Protein AF-A0A6A4JG75-F1 (afdb_monomer)

Structure (mmCIF, N/CA/C/O backbone):
data_AF-A0A6A4JG75-F1
#
_entry.id   AF-A0A6A4JG75-F1
#
loop_
_atom_site.group_PDB
_atom_site.id
_atom_site.type_symbol
_atom_site.label_atom_id
_atom_site.label_alt_id
_atom_site.label_comp_id
_atom_site.label_asym_id
_atom_site.label_entity_id
_atom_site.label_seq_id
_atom_site.pdbx_PDB_ins_code
_atom_site.Cartn_x
_atom_site.Cartn_y
_atom_site.Cartn_z
_atom_site.occupancy
_atom_site.B_iso_or_equiv
_atom_site.auth_seq_id
_atom_site.auth_comp_id
_atom_site.auth_asym_id
_atom_site.auth_atom_id
_atom_site.pdbx_PDB_model_num
ATOM 1 N N . MET A 1 1 ? -12.416 -9.727 -0.593 1.00 79.31 1 MET A N 1
ATOM 2 C CA . MET A 1 1 ? -11.141 -10.384 -0.915 1.00 79.31 1 MET A CA 1
ATOM 3 C C . MET A 1 1 ? -10.665 -9.954 -2.294 1.00 79.31 1 MET A C 1
ATOM 5 O O . MET A 1 1 ? -11.468 -9.974 -3.218 1.00 79.31 1 MET A O 1
ATOM 9 N N . LEU A 1 2 ? -9.395 -9.569 -2.437 1.00 82.81 2 LEU A N 1
ATOM 10 C CA . LEU A 1 2 ? -8.737 -9.330 -3.724 1.00 82.81 2 LEU A CA 1
ATOM 11 C C . LEU A 1 2 ? -7.395 -10.064 -3.750 1.00 82.81 2 LEU A C 1
ATOM 13 O O . LEU A 1 2 ? -6.541 -9.848 -2.888 1.00 82.81 2 LEU A O 1
ATOM 17 N N . VAL A 1 3 ? -7.211 -10.941 -4.737 1.00 84.38 3 VAL A N 1
ATOM 18 C CA . VAL A 1 3 ? -6.020 -11.788 -4.863 1.00 84.38 3 VAL A CA 1
ATOM 19 C C . VAL A 1 3 ? -5.336 -11.511 -6.190 1.00 84.38 3 VAL A C 1
ATOM 21 O O . VAL A 1 3 ? -5.889 -11.757 -7.253 1.00 84.38 3 VAL A O 1
ATOM 24 N N . LEU A 1 4 ? -4.113 -11.0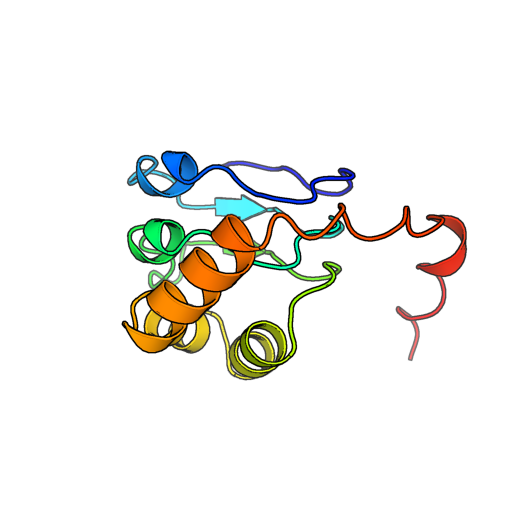06 -6.102 1.00 82.06 4 LEU A N 1
ATOM 25 C CA . LEU A 1 4 ? -3.245 -10.616 -7.208 1.00 82.06 4 LEU A CA 1
ATOM 26 C C . LEU A 1 4 ? -1.852 -11.247 -7.047 1.00 82.06 4 LEU A C 1
ATOM 28 O O . LEU A 1 4 ? -0.847 -10.641 -7.405 1.00 82.06 4 LEU A O 1
ATOM 32 N N . ARG A 1 5 ? -1.757 -12.456 -6.480 1.00 82.38 5 ARG A N 1
ATOM 33 C CA . ARG A 1 5 ? -0.479 -13.164 -6.283 1.00 82.38 5 ARG A CA 1
ATOM 34 C C . ARG A 1 5 ? 0.114 -13.634 -7.620 1.00 82.38 5 ARG A C 1
ATOM 36 O O . ARG A 1 5 ? -0.634 -14.038 -8.499 1.00 82.38 5 ARG A O 1
ATOM 43 N N . ASP A 1 6 ? 1.444 -13.643 -7.711 1.00 82.56 6 ASP A N 1
ATOM 44 C CA . ASP A 1 6 ? 2.222 -14.175 -8.850 1.00 82.56 6 ASP A CA 1
ATOM 45 C C . ASP A 1 6 ? 2.054 -13.409 -10.173 1.00 82.56 6 ASP A C 1
ATOM 47 O O . ASP A 1 6 ? 2.295 -13.941 -11.258 1.00 82.56 6 ASP A O 1
ATOM 51 N N . ASN A 1 7 ? 1.682 -12.131 -10.102 1.00 81.81 7 ASN A N 1
ATOM 52 C CA . ASN A 1 7 ? 1.665 -11.281 -11.284 1.00 81.81 7 ASN A CA 1
ATOM 53 C C . ASN A 1 7 ? 2.996 -10.529 -11.424 1.00 81.81 7 ASN A C 1
ATOM 55 O O . ASN A 1 7 ? 3.818 -10.448 -10.514 1.00 81.81 7 ASN A O 1
ATOM 59 N N . ASP A 1 8 ? 3.237 -9.967 -12.599 1.00 81.62 8 ASP A N 1
ATOM 60 C CA . ASP A 1 8 ? 4.383 -9.097 -12.849 1.00 81.62 8 ASP A CA 1
ATOM 61 C C . ASP A 1 8 ? 4.005 -7.623 -12.584 1.00 81.62 8 ASP A C 1
ATOM 63 O O . ASP A 1 8 ? 4.462 -6.727 -13.292 1.00 81.62 8 ASP A O 1
ATOM 67 N N . LEU A 1 9 ? 3.145 -7.368 -11.580 1.00 81.75 9 LEU A N 1
ATOM 68 C CA . LEU A 1 9 ? 2.680 -6.019 -11.236 1.00 81.75 9 LEU A CA 1
ATOM 69 C C . LEU A 1 9 ? 3.843 -5.182 -1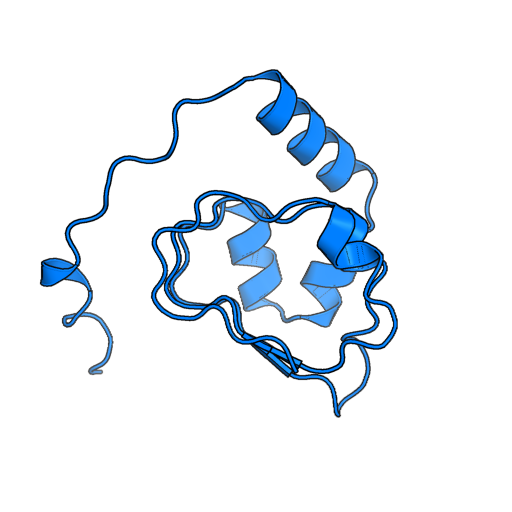0.701 1.00 81.75 9 LEU A C 1
ATOM 71 O O . LEU A 1 9 ? 4.529 -5.591 -9.763 1.00 81.75 9 LEU A O 1
ATOM 75 N N . ILE A 1 10 ? 4.039 -4.012 -11.302 1.00 81.00 10 ILE A N 1
ATOM 76 C CA . ILE A 1 10 ? 5.098 -3.051 -10.960 1.00 81.00 10 ILE A CA 1
ATOM 77 C C . ILE A 1 10 ? 4.574 -1.954 -10.027 1.00 81.00 10 ILE A C 1
ATOM 79 O O . ILE A 1 10 ? 5.282 -1.492 -9.133 1.00 81.00 10 ILE A O 1
ATOM 83 N N . GLU A 1 11 ? 3.309 -1.583 -10.201 1.00 80.12 11 GLU A N 1
ATOM 84 C CA . GLU A 1 11 ? 2.610 -0.577 -9.411 1.00 80.12 11 GLU A CA 1
ATOM 85 C C . GLU A 1 11 ? 1.167 -1.022 -9.144 1.00 80.12 11 GLU A C 1
ATOM 87 O O . GLU A 1 11 ? 0.605 -1.831 -9.887 1.00 80.12 11 GLU A O 1
ATOM 92 N N . ILE A 1 12 ? 0.578 -0.501 -8.066 1.00 83.31 12 ILE A N 1
ATOM 93 C CA . ILE A 1 12 ? -0.854 -0.626 -7.786 1.00 83.31 12 ILE A CA 1
ATOM 94 C C . ILE A 1 12 ? -1.486 0.754 -7.981 1.00 83.31 12 ILE A C 1
ATOM 96 O O . ILE A 1 12 ? -0.962 1.728 -7.433 1.00 83.31 12 ILE A O 1
ATOM 100 N N . PRO A 1 13 ? -2.611 0.858 -8.709 1.00 84.50 13 PRO A N 1
ATOM 101 C CA . PRO A 1 13 ? -3.307 2.125 -8.869 1.00 84.50 13 PRO A CA 1
ATOM 102 C C . PRO A 1 13 ? -3.818 2.651 -7.525 1.00 84.50 13 PRO A C 1
ATOM 104 O O . PRO A 1 13 ? -4.290 1.894 -6.674 1.00 84.50 13 PRO A O 1
ATOM 107 N N . LYS A 1 14 ? -3.795 3.978 -7.368 1.00 84.25 14 LYS A N 1
ATOM 108 C CA . LYS A 1 14 ? -4.332 4.688 -6.194 1.00 84.25 14 LYS A CA 1
ATOM 109 C C . LYS A 1 14 ? -5.786 4.351 -5.859 1.00 84.25 14 LYS A C 1
ATOM 111 O O . LYS A 1 14 ? -6.182 4.402 -4.700 1.00 84.25 14 LYS A O 1
ATOM 116 N N . GLU A 1 15 ? -6.554 3.939 -6.865 1.00 85.94 15 GLU A N 1
ATOM 117 C CA . GLU A 1 15 ? -7.950 3.504 -6.750 1.00 85.94 15 GLU A CA 1
ATOM 118 C C . GLU A 1 15 ? -8.135 2.330 -5.777 1.00 85.94 15 GLU A C 1
ATOM 120 O O . GLU A 1 15 ? -9.227 2.138 -5.254 1.00 85.94 15 GLU A O 1
ATOM 125 N N . ILE A 1 16 ? -7.076 1.574 -5.454 1.00 85.56 16 ILE A N 1
ATOM 126 C CA . ILE A 1 16 ? -7.150 0.533 -4.422 1.00 85.56 16 ILE A CA 1
ATOM 127 C C . ILE A 1 16 ? -7.622 1.092 -3.068 1.00 85.56 16 ILE A C 1
ATOM 129 O O . ILE A 1 16 ? -8.327 0.396 -2.344 1.00 85.56 16 ILE A O 1
ATOM 133 N N . GLY A 1 17 ? -7.289 2.345 -2.737 1.00 83.19 17 GLY A N 1
ATOM 134 C CA . GLY A 1 17 ? -7.692 2.980 -1.478 1.00 83.19 17 GLY A CA 1
ATOM 135 C C . GLY A 1 17 ? -9.166 3.383 -1.405 1.00 83.19 17 GLY A C 1
ATOM 136 O O . GLY A 1 17 ? -9.667 3.661 -0.316 1.00 83.19 17 GLY A O 1
ATOM 137 N N . GLU A 1 18 ? -9.876 3.368 -2.536 1.00 86.12 18 GLU A N 1
ATOM 138 C CA . GLU A 1 18 ? -11.330 3.575 -2.598 1.00 86.12 18 GLU A CA 1
ATOM 139 C C . GLU A 1 18 ? -12.090 2.318 -2.141 1.00 86.12 18 GLU A C 1
ATOM 141 O O . GLU A 1 18 ? -13.262 2.377 -1.761 1.00 86.12 18 GLU A O 1
ATOM 146 N N . LEU A 1 19 ? -11.424 1.156 -2.132 1.00 86.44 19 LEU A N 1
ATOM 147 C CA . LEU A 1 19 ? -12.007 -0.130 -1.758 1.00 86.44 19 LEU A CA 1
ATOM 148 C C . LEU A 1 19 ? -12.131 -0.280 -0.233 1.00 86.44 19 LEU A C 1
ATOM 150 O O . LEU A 1 19 ? -11.687 -1.264 0.346 1.00 86.44 19 LEU A O 1
ATOM 154 N N . THR A 1 20 ? -12.802 0.658 0.432 1.00 80.38 20 THR A N 1
ATOM 155 C CA . THR A 1 20 ? -12.993 0.718 1.899 1.00 80.38 20 THR A CA 1
ATOM 156 C C . THR A 1 20 ? -13.631 -0.532 2.522 1.00 80.38 20 THR A C 1
ATOM 158 O O . THR A 1 20 ? -13.529 -0.757 3.725 1.00 80.38 20 THR A O 1
ATOM 161 N N . ARG A 1 21 ? -14.283 -1.381 1.717 1.00 83.44 21 ARG A N 1
ATOM 162 C CA . ARG A 1 21 ? -14.874 -2.664 2.147 1.00 83.44 21 ARG A CA 1
ATOM 163 C C . ARG A 1 21 ? -13.914 -3.854 2.045 1.00 83.44 21 ARG A C 1
ATOM 165 O O . ARG A 1 21 ? -14.300 -4.983 2.357 1.00 83.44 21 ARG A O 1
ATOM 172 N N . LEU A 1 22 ? -12.699 -3.640 1.555 1.00 84.00 22 LEU A N 1
ATOM 173 C CA . LEU A 1 22 ? -11.743 -4.696 1.271 1.00 84.00 22 LEU A CA 1
ATOM 174 C C . LEU A 1 22 ? -11.030 -5.125 2.552 1.00 84.00 22 LEU A C 1
ATOM 176 O O . LEU A 1 22 ? -10.266 -4.369 3.136 1.00 84.00 22 LEU A O 1
ATOM 180 N N . ARG A 1 23 ? -11.304 -6.358 2.984 1.00 84.19 23 ARG A N 1
ATOM 181 C CA . ARG A 1 23 ? -10.716 -6.946 4.199 1.00 84.19 23 ARG A CA 1
ATOM 182 C C . ARG A 1 23 ? -9.477 -7.793 3.928 1.00 84.19 23 ARG A C 1
ATOM 184 O O . ARG A 1 23 ? -8.637 -7.945 4.797 1.00 84.19 23 ARG A O 1
ATOM 191 N N . GLU A 1 24 ? -9.348 -8.332 2.722 1.00 87.12 24 GLU A N 1
ATOM 192 C CA . GLU A 1 24 ? -8.267 -9.258 2.377 1.00 87.12 24 GLU A CA 1
ATOM 193 C C . GLU A 1 24 ? -7.629 -8.818 1.064 1.00 87.12 24 GLU A C 1
ATOM 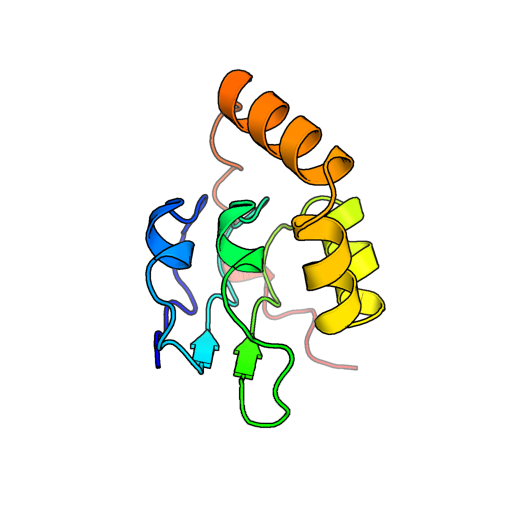195 O O . GLU A 1 24 ? -8.325 -8.736 0.043 1.00 87.12 24 GLU A O 1
ATOM 200 N N . LEU A 1 25 ? -6.323 -8.550 1.094 1.00 87.56 25 LEU A N 1
ATOM 201 C CA . LEU A 1 25 ? -5.533 -8.124 -0.056 1.00 87.56 25 LEU A CA 1
ATOM 202 C C . LEU A 1 25 ? -4.262 -8.964 -0.178 1.00 87.56 25 LEU A C 1
ATOM 204 O O . LEU A 1 25 ? -3.347 -8.891 0.643 1.00 87.56 25 LEU A O 1
ATOM 208 N N . HIS A 1 26 ? -4.191 -9.765 -1.234 1.00 88.38 26 HIS A N 1
ATOM 209 C CA . HIS A 1 26 ? -3.094 -10.693 -1.482 1.00 88.38 26 HIS A CA 1
ATOM 210 C C . HIS A 1 26 ? -2.311 -10.271 -2.726 1.00 88.38 26 HIS A C 1
ATOM 212 O O . HIS A 1 26 ? -2.608 -10.722 -3.823 1.00 88.38 26 HIS A O 1
ATOM 218 N N . ILE A 1 27 ? -1.273 -9.457 -2.555 1.00 87.25 27 ILE A N 1
ATOM 219 C CA . ILE A 1 27 ? -0.428 -8.902 -3.637 1.00 87.25 27 ILE A CA 1
ATOM 220 C C . ILE A 1 27 ? 1.008 -9.440 -3.591 1.00 87.25 27 ILE A C 1
ATOM 222 O O . ILE A 1 27 ? 1.942 -8.860 -4.141 1.00 87.25 27 ILE A O 1
ATOM 226 N N . GLN A 1 28 ? 1.218 -10.545 -2.890 1.00 86.50 28 GLN A N 1
ATOM 227 C CA . GLN A 1 28 ? 2.527 -11.176 -2.772 1.00 86.50 28 GLN A CA 1
ATOM 228 C C . GLN A 1 28 ? 3.046 -11.755 -4.098 1.00 86.50 28 GLN A C 1
ATOM 230 O O . GLN A 1 28 ? 2.267 -12.110 -4.977 1.00 86.50 28 GLN A O 1
ATOM 235 N N . ALA A 1 29 ? 4.361 -11.923 -4.205 1.00 86.69 29 ALA A N 1
ATOM 236 C CA . ALA A 1 29 ? 5.026 -12.446 -5.403 1.00 86.69 29 ALA A CA 1
ATOM 237 C C . ALA A 1 29 ? 4.823 -11.577 -6.658 1.00 86.69 29 ALA A C 1
ATOM 239 O O . ALA A 1 29 ? 4.737 -12.108 -7.760 1.00 86.69 29 ALA A O 1
ATOM 240 N N . ASN A 1 30 ? 4.788 -10.251 -6.488 1.00 87.25 30 ASN A N 1
ATOM 241 C CA . ASN A 1 30 ? 4.812 -9.286 -7.588 1.00 87.25 30 ASN A CA 1
ATOM 242 C C . ASN A 1 30 ? 6.176 -8.577 -7.688 1.00 87.25 30 ASN A C 1
ATOM 244 O O . ASN A 1 30 ? 7.165 -9.012 -7.086 1.00 87.25 30 ASN A O 1
ATOM 248 N N . ARG A 1 31 ? 6.255 -7.514 -8.496 1.00 83.38 31 ARG A N 1
ATOM 249 C CA . ARG A 1 31 ? 7.414 -6.613 -8.610 1.00 83.38 31 ARG A CA 1
ATOM 250 C C . ARG A 1 31 ? 7.088 -5.214 -8.097 1.00 83.38 31 ARG A C 1
ATOM 252 O O . ARG A 1 31 ? 7.600 -4.220 -8.607 1.00 83.38 31 ARG A O 1
ATOM 259 N N . LEU A 1 32 ? 6.215 -5.148 -7.097 1.00 85.50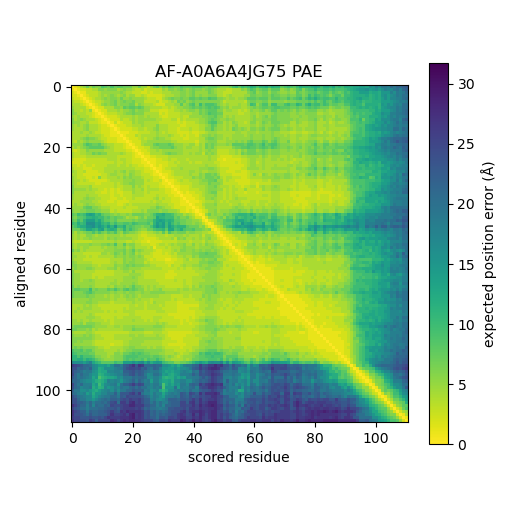 32 LEU A N 1
ATOM 260 C CA . LEU A 1 32 ? 5.823 -3.890 -6.492 1.00 85.50 32 LEU A CA 1
ATOM 261 C C . LEU A 1 32 ? 7.005 -3.336 -5.707 1.00 85.50 32 LEU A C 1
ATOM 263 O O . LEU A 1 32 ? 7.577 -4.030 -4.867 1.00 85.50 32 LEU A O 1
ATOM 267 N N . THR A 1 33 ? 7.353 -2.090 -6.002 1.00 84.56 33 THR A N 1
ATOM 268 C CA . THR A 1 33 ? 8.416 -1.358 -5.300 1.00 84.56 33 THR A CA 1
ATOM 269 C C . THR A 1 33 ? 7.851 -0.405 -4.255 1.00 84.56 33 THR A C 1
ATOM 271 O O . THR A 1 33 ? 8.470 -0.181 -3.213 1.00 84.56 33 THR A O 1
ATOM 274 N N . LEU A 1 34 ? 6.651 0.120 -4.509 1.00 86.56 34 LEU A N 1
ATOM 275 C CA . LEU A 1 34 ? 5.938 1.083 -3.679 1.00 86.56 34 LEU A CA 1
ATOM 276 C C . LEU A 1 34 ? 4.441 0.764 -3.644 1.00 86.56 34 LEU A C 1
ATOM 278 O O . LEU A 1 34 ? 3.903 0.130 -4.553 1.00 86.56 34 LEU A O 1
ATOM 282 N N . LEU A 1 35 ? 3.771 1.228 -2.592 1.00 87.25 35 LEU A N 1
ATOM 283 C CA . LEU A 1 35 ? 2.313 1.225 -2.464 1.00 87.25 35 LEU A CA 1
ATOM 284 C C . LEU A 1 35 ? 1.763 2.653 -2.572 1.00 87.25 35 LEU A C 1
ATOM 286 O O . LEU A 1 35 ? 2.409 3.584 -2.091 1.00 87.25 35 LEU A O 1
ATOM 290 N N . PRO A 1 36 ? 0.574 2.869 -3.141 1.00 88.81 36 PRO A N 1
ATOM 291 C CA . PRO A 1 36 ? -0.050 4.184 -3.091 1.00 88.81 36 PRO A CA 1
ATOM 292 C C . PRO A 1 36 ? -0.356 4.591 -1.634 1.00 88.81 36 PRO A C 1
ATOM 294 O O . PRO A 1 36 ? -0.747 3.724 -0.846 1.00 88.81 36 PRO A O 1
ATOM 297 N N . PRO A 1 37 ? -0.220 5.881 -1.260 1.00 89.69 37 PRO A N 1
ATOM 298 C CA . PRO A 1 37 ? -0.563 6.376 0.079 1.00 89.69 37 PRO A CA 1
ATOM 299 C C . PRO A 1 37 ? -2.012 6.055 0.464 1.00 89.69 37 PRO A C 1
ATOM 301 O O . PRO A 1 37 ? -2.336 5.811 1.623 1.00 89.69 37 PRO A O 1
ATOM 304 N N . GLU A 1 38 ? -2.866 5.978 -0.549 1.00 89.75 38 GLU A N 1
ATOM 305 C CA . GLU A 1 38 ? -4.282 5.646 -0.484 1.00 89.75 38 GLU A CA 1
ATOM 306 C C . GLU A 1 38 ? -4.534 4.251 0.119 1.00 89.75 38 GLU A C 1
ATOM 308 O O . GLU A 1 38 ? -5.582 4.038 0.722 1.00 89.75 38 GLU A O 1
ATOM 313 N N . ILE A 1 39 ? -3.567 3.319 0.064 1.00 87.75 39 ILE A N 1
ATOM 314 C CA . ILE A 1 39 ? -3.663 2.025 0.769 1.00 87.75 39 ILE A CA 1
ATOM 315 C C . ILE A 1 39 ? -3.798 2.227 2.287 1.00 87.75 39 ILE A C 1
ATOM 317 O O . ILE A 1 39 ? -4.411 1.408 2.959 1.00 87.75 39 ILE A O 1
ATOM 321 N N . GLY A 1 40 ? -3.257 3.326 2.827 1.00 85.25 40 GLY A N 1
ATOM 322 C CA . GLY A 1 40 ? -3.380 3.681 4.235 1.00 85.25 40 GLY A CA 1
ATOM 323 C C . GLY A 1 40 ? -4.819 4.011 4.630 1.00 85.25 40 GLY A C 1
ATOM 324 O O . GLY A 1 40 ? -5.154 3.930 5.809 1.00 85.25 40 GLY A O 1
ATOM 325 N N . ASN A 1 41 ? -5.684 4.344 3.669 1.00 84.81 41 ASN A N 1
ATOM 326 C CA . ASN A 1 41 ? -7.108 4.567 3.909 1.00 84.81 41 ASN A CA 1
ATOM 327 C C . ASN A 1 41 ? -7.872 3.255 4.163 1.00 84.81 41 ASN A C 1
ATOM 329 O O . ASN A 1 41 ? -8.951 3.263 4.750 1.00 84.81 41 ASN A O 1
ATOM 333 N N . LEU A 1 42 ? -7.312 2.121 3.735 1.00 83.81 42 LEU A N 1
ATOM 334 C CA . LEU A 1 42 ? -7.878 0.803 3.988 1.00 83.81 42 LEU A CA 1
ATOM 335 C C . LEU A 1 42 ? -7.580 0.390 5.434 1.00 83.81 42 LEU A C 1
ATOM 337 O O . LEU A 1 42 ? -6.429 0.414 5.877 1.00 83.81 42 LEU A O 1
ATOM 341 N N . ASP A 1 43 ? -8.612 -0.005 6.182 1.00 74.50 43 ASP A N 1
ATOM 342 C CA . ASP A 1 43 ? -8.430 -0.489 7.550 1.00 74.50 43 ASP A CA 1
ATOM 343 C C . ASP A 1 43 ? -8.023 -1.970 7.561 1.00 74.50 43 ASP A C 1
ATOM 345 O O . ASP A 1 43 ? -8.839 -2.886 7.688 1.00 74.50 43 ASP A O 1
ATOM 349 N N . PHE A 1 44 ? -6.718 -2.206 7.434 1.00 73.69 44 PHE A N 1
ATOM 350 C CA . PHE A 1 44 ? -6.113 -3.511 7.722 1.00 73.69 44 PHE A CA 1
ATOM 351 C C . PHE A 1 44 ? -5.676 -3.645 9.189 1.00 73.69 44 PHE A C 1
ATOM 353 O O . PHE A 1 44 ? -5.042 -4.629 9.554 1.00 73.69 44 PHE A O 1
ATOM 360 N N . SER A 1 45 ? -6.004 -2.658 10.030 1.00 64.88 45 SER A N 1
ATOM 361 C CA . SER A 1 45 ? -5.709 -2.651 11.469 1.00 64.88 45 SER A CA 1
ATOM 362 C C . SER A 1 45 ? -6.547 -3.677 12.240 1.00 64.88 45 SER A C 1
ATOM 364 O O . SER A 1 45 ? -6.196 -4.055 13.354 1.00 64.88 45 SER A O 1
ATOM 366 N N . SER A 1 46 ? -7.668 -4.114 11.659 1.00 68.81 46 SER A N 1
ATOM 367 C CA . SER A 1 46 ? -8.516 -5.158 12.225 1.00 68.81 46 SER A CA 1
ATOM 368 C C . SER A 1 46 ? -7.864 -6.540 12.121 1.00 68.81 46 SER A C 1
ATOM 370 O O . SER A 1 46 ? -7.434 -6.950 11.050 1.00 68.81 46 SER A O 1
ATOM 372 N N . ASP A 1 47 ? -7.914 -7.310 13.209 1.00 66.25 47 ASP A N 1
ATOM 373 C CA . ASP A 1 47 ? -7.367 -8.677 13.333 1.00 66.25 47 ASP A CA 1
ATOM 374 C C . ASP A 1 47 ? -7.914 -9.670 12.278 1.00 66.25 47 ASP A C 1
ATOM 376 O O . ASP A 1 47 ? -7.293 -10.671 11.940 1.00 66.25 47 ASP A O 1
ATOM 380 N N . LYS A 1 48 ? -9.084 -9.363 11.702 1.00 73.31 48 LYS A N 1
ATOM 381 C CA . LYS A 1 48 ? -9.739 -10.152 10.643 1.00 73.31 48 LYS A CA 1
ATOM 382 C C . LYS A 1 48 ? -9.286 -9.794 9.225 1.00 73.31 48 LYS A C 1
ATOM 384 O O . LYS A 1 48 ? -9.791 -10.390 8.274 1.00 73.31 48 LYS A O 1
ATOM 389 N N . SER A 1 49 ? -8.429 -8.790 9.069 1.00 79.88 49 SER A N 1
ATOM 390 C CA . SER A 1 49 ? -8.008 -8.294 7.766 1.00 79.88 49 SER A CA 1
ATOM 391 C C . SER A 1 49 ? -6.658 -8.901 7.375 1.00 79.88 49 SER A C 1
ATOM 393 O O . SER A 1 49 ? -5.650 -8.688 8.042 1.00 79.88 49 SER A O 1
ATOM 395 N N . GLU A 1 50 ? -6.611 -9.652 6.274 1.00 81.94 50 GLU A N 1
ATOM 396 C CA . GLU A 1 50 ? -5.373 -10.273 5.793 1.00 81.94 50 GLU A CA 1
ATOM 397 C C . GLU A 1 50 ? -4.697 -9.408 4.726 1.00 81.94 50 GLU A C 1
ATOM 399 O O . GLU A 1 50 ? -5.185 -9.287 3.600 1.00 81.94 50 GLU A O 1
ATOM 404 N N . PHE A 1 51 ? -3.528 -8.845 5.046 1.00 84.94 51 PHE A N 1
ATOM 405 C CA . PHE A 1 51 ? -2.711 -8.119 4.075 1.00 84.94 51 PHE A CA 1
ATOM 406 C C . PHE A 1 51 ? -1.407 -8.869 3.795 1.00 84.94 51 PHE A C 1
ATOM 408 O O . PHE A 1 51 ? -0.496 -8.921 4.621 1.00 84.94 51 PHE A O 1
ATOM 415 N N . LYS A 1 52 ? -1.316 -9.486 2.613 1.00 86.06 52 LYS A N 1
ATOM 416 C CA . LYS A 1 52 ? -0.151 -10.276 2.200 1.00 86.06 52 LYS A CA 1
ATOM 417 C C . LYS A 1 52 ? 0.587 -9.579 1.070 1.00 86.06 52 LYS A C 1
ATOM 419 O O . LYS A 1 52 ? 0.121 -9.558 -0.070 1.00 86.06 52 LYS A O 1
ATOM 424 N N . LEU A 1 53 ? 1.783 -9.089 1.373 1.00 84.38 53 LEU A N 1
ATOM 425 C CA . LEU A 1 53 ? 2.604 -8.326 0.435 1.00 84.38 53 LEU A CA 1
ATOM 426 C C . LEU A 1 53 ? 4.067 -8.790 0.348 1.00 84.38 53 LEU A C 1
ATOM 428 O O . LEU A 1 53 ? 4.902 -8.125 -0.260 1.00 84.38 53 LEU A O 1
ATOM 432 N N . HIS A 1 54 ? 4.384 -9.960 0.899 1.00 81.38 54 HIS A N 1
ATOM 433 C CA . HIS A 1 54 ? 5.715 -10.568 0.809 1.00 81.38 54 HIS A CA 1
ATOM 434 C C . HIS A 1 54 ? 6.112 -10.932 -0.635 1.00 81.38 54 HIS A C 1
ATOM 436 O O . HIS A 1 54 ? 5.274 -10.971 -1.531 1.00 81.38 54 HIS A O 1
ATOM 442 N N . LEU A 1 55 ? 7.391 -11.243 -0.872 1.00 82.81 55 LEU A N 1
ATOM 443 C CA . LEU A 1 55 ? 7.914 -11.666 -2.188 1.00 82.81 55 LEU A CA 1
ATOM 444 C C . LEU A 1 55 ? 7.814 -10.599 -3.304 1.00 82.81 55 LEU A C 1
ATOM 446 O O . LEU A 1 55 ? 7.838 -10.948 -4.488 1.00 82.81 55 LEU A O 1
ATOM 450 N N . ASN A 1 56 ? 7.733 -9.329 -2.911 1.00 84.94 56 ASN A N 1
ATOM 451 C CA . ASN A 1 56 ? 7.843 -8.138 -3.757 1.00 84.94 56 ASN A CA 1
ATOM 452 C C . ASN A 1 56 ? 9.228 -7.494 -3.627 1.00 84.94 56 ASN A C 1
ATOM 454 O O . ASN A 1 56 ? 10.002 -7.882 -2.753 1.00 84.94 56 ASN A O 1
ATOM 458 N N . ASP A 1 57 ? 9.511 -6.509 -4.476 1.00 84.81 57 ASP A N 1
ATOM 459 C CA . ASP A 1 57 ? 10.792 -5.797 -4.526 1.00 84.81 57 ASP A CA 1
ATOM 460 C C . ASP A 1 57 ? 10.671 -4.430 -3.835 1.00 84.81 57 ASP A C 1
ATOM 462 O O . ASP A 1 57 ? 10.895 -3.377 -4.425 1.00 84.81 57 ASP A O 1
ATOM 466 N N . TRP A 1 58 ? 10.204 -4.441 -2.584 1.00 84.94 58 TRP A N 1
ATOM 467 C CA . TRP A 1 58 ? 9.931 -3.216 -1.836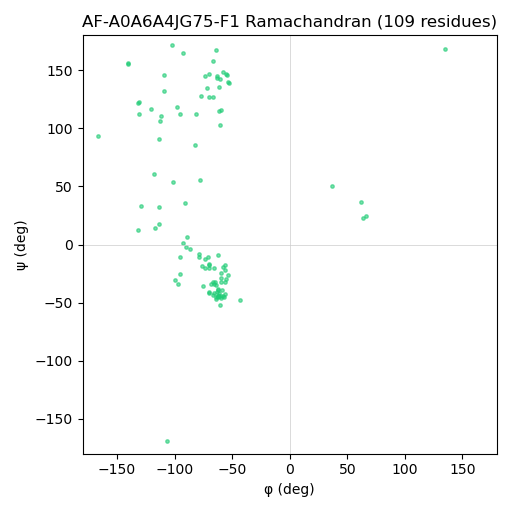 1.00 84.94 58 TRP A CA 1
ATOM 468 C C . TRP A 1 58 ? 11.190 -2.375 -1.656 1.00 84.94 58 TRP A C 1
ATOM 470 O O . TRP A 1 58 ? 12.264 -2.891 -1.347 1.00 84.94 58 TRP A O 1
ATOM 480 N N . VAL A 1 59 ? 11.034 -1.056 -1.740 1.00 85.31 59 VAL A N 1
ATOM 481 C CA . VAL A 1 59 ? 12.093 -0.143 -1.306 1.00 85.31 59 VAL A CA 1
ATOM 482 C C . VAL A 1 59 ? 12.437 -0.384 0.167 1.00 85.31 59 VAL A C 1
ATOM 484 O O . VAL A 1 59 ? 11.568 -0.708 0.982 1.00 85.31 59 VAL A O 1
ATOM 487 N N . THR A 1 60 ? 13.700 -0.153 0.525 1.00 85.88 60 THR A N 1
ATOM 488 C CA . THR A 1 60 ? 14.236 -0.345 1.880 1.00 85.88 60 THR A CA 1
ATOM 489 C C . THR A 1 60 ? 13.329 0.173 3.003 1.00 85.88 60 THR A C 1
ATOM 491 O O . THR A 1 60 ? 13.081 -0.598 3.928 1.00 85.88 60 THR A O 1
ATOM 494 N N . PRO A 1 61 ? 12.771 1.405 2.952 1.00 86.31 61 PRO A N 1
ATOM 495 C CA . PRO A 1 61 ? 11.904 1.872 4.029 1.00 86.31 61 PRO A CA 1
ATOM 496 C C . PRO A 1 61 ? 10.625 1.038 4.172 1.00 86.31 61 PRO A C 1
ATOM 498 O O . PRO A 1 61 ? 10.256 0.698 5.286 1.00 86.31 61 PRO A O 1
ATOM 501 N N . ILE A 1 62 ? 9.971 0.634 3.078 1.00 86.94 62 ILE A N 1
ATOM 502 C CA . ILE A 1 62 ? 8.776 -0.225 3.159 1.00 86.94 62 ILE A CA 1
ATOM 503 C C . ILE A 1 62 ? 9.145 -1.600 3.718 1.00 86.94 62 ILE A C 1
ATOM 505 O O . ILE A 1 62 ? 8.411 -2.145 4.541 1.00 86.94 62 ILE A O 1
ATOM 509 N N . GLN A 1 63 ? 10.277 -2.158 3.285 1.00 86.19 63 GLN A N 1
ATOM 510 C CA . GLN A 1 63 ? 10.742 -3.460 3.754 1.00 86.19 63 GLN A CA 1
ATOM 511 C C . GLN A 1 63 ? 11.018 -3.463 5.264 1.00 86.19 63 GLN A C 1
ATOM 513 O O . GLN A 1 63 ? 10.629 -4.404 5.951 1.00 86.19 63 GLN A O 1
ATOM 518 N N . ASP A 1 64 ? 11.636 -2.403 5.781 1.00 88.75 64 ASP A N 1
ATOM 519 C CA . ASP A 1 64 ? 11.909 -2.227 7.209 1.00 88.75 64 ASP A CA 1
ATOM 520 C C . ASP A 1 64 ? 10.610 -2.126 8.032 1.00 88.75 64 ASP A C 1
ATOM 522 O O . ASP A 1 64 ? 10.413 -2.836 9.023 1.00 88.75 64 ASP A O 1
ATOM 526 N N . GLN A 1 65 ? 9.643 -1.334 7.556 1.00 88.50 65 GLN A N 1
ATOM 527 C CA . GLN A 1 65 ? 8.341 -1.245 8.220 1.00 88.50 65 GLN A CA 1
ATOM 528 C C . GLN A 1 65 ? 7.572 -2.572 8.158 1.00 88.50 65 GLN A C 1
ATOM 530 O O . GLN A 1 65 ? 6.910 -2.946 9.125 1.00 88.50 65 GLN A O 1
ATOM 535 N N . LEU A 1 66 ? 7.712 -3.332 7.069 1.00 84.88 66 LEU A N 1
ATOM 536 C CA . LEU A 1 66 ? 7.144 -4.674 6.942 1.00 84.88 66 LEU A CA 1
ATOM 537 C C . LEU A 1 66 ? 7.724 -5.683 7.931 1.00 84.88 66 LEU A C 1
ATOM 539 O O . LEU A 1 66 ? 6.986 -6.560 8.377 1.00 84.88 66 LEU A O 1
ATOM 543 N N . GLN A 1 67 ? 9.012 -5.573 8.267 1.00 84.25 67 GLN A N 1
ATOM 544 C CA . GLN A 1 67 ? 9.625 -6.404 9.307 1.00 84.25 67 GLN A CA 1
ATOM 545 C C . GLN A 1 67 ? 9.061 -6.087 10.692 1.00 84.25 67 GLN A C 1
ATOM 547 O O . GLN A 1 67 ? 8.933 -6.988 11.515 1.00 84.25 67 GLN A O 1
ATOM 552 N N . THR A 1 68 ? 8.690 -4.828 10.932 1.00 86.44 68 THR A N 1
ATOM 553 C CA . THR A 1 68 ? 8.063 -4.407 12.193 1.00 86.44 68 THR A CA 1
ATOM 554 C C . THR A 1 68 ? 6.597 -4.847 12.271 1.00 86.44 68 THR A C 1
ATOM 556 O O . THR A 1 68 ? 6.109 -5.208 13.340 1.00 86.44 68 THR A O 1
ATOM 559 N N . GLY A 1 69 ? 5.890 -4.840 11.138 1.00 86.12 69 GLY A N 1
ATOM 560 C CA . GLY A 1 69 ? 4.531 -5.359 11.001 1.00 86.12 69 GLY A CA 1
ATOM 561 C C . GLY A 1 69 ? 3.596 -4.437 10.218 1.00 86.12 69 GLY A C 1
ATOM 562 O O . GLY A 1 69 ? 3.881 -3.264 9.971 1.00 86.12 69 GLY A O 1
ATOM 563 N N . ILE A 1 70 ? 2.424 -4.966 9.857 1.00 84.75 70 ILE A N 1
ATOM 564 C CA . ILE A 1 70 ? 1.397 -4.241 9.089 1.00 84.75 70 ILE A CA 1
ATOM 565 C C . ILE A 1 70 ? 0.938 -2.923 9.744 1.00 84.75 70 ILE A C 1
ATOM 567 O O . ILE A 1 70 ? 0.835 -1.935 9.016 1.00 84.75 70 ILE A O 1
ATOM 571 N N . PRO A 1 71 ? 0.710 -2.831 11.072 1.00 84.56 71 PRO A N 1
ATOM 572 C CA . PRO A 1 71 ? 0.260 -1.581 11.688 1.00 84.56 71 PRO A CA 1
ATOM 573 C C . PRO A 1 71 ? 1.286 -0.460 11.511 1.00 84.56 71 PRO A C 1
ATOM 575 O O . PRO A 1 71 ? 0.932 0.683 11.231 1.00 84.56 71 PRO A O 1
ATOM 578 N N . ARG A 1 72 ? 2.575 -0.807 11.623 1.00 87.88 72 ARG A N 1
ATOM 579 C CA . ARG A 1 72 ? 3.670 0.147 11.472 1.00 87.88 72 ARG A CA 1
ATOM 580 C C . ARG A 1 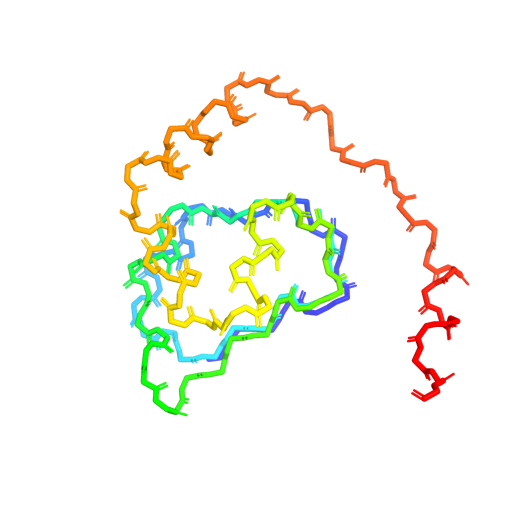72 ? 3.810 0.610 10.029 1.00 87.88 72 ARG A C 1
ATOM 582 O O . ARG A 1 72 ? 3.976 1.800 9.784 1.00 87.88 72 ARG A O 1
ATOM 589 N N . LEU A 1 73 ? 3.678 -0.316 9.080 1.00 87.62 73 LEU A N 1
ATOM 590 C CA . LEU A 1 73 ? 3.613 0.030 7.667 1.00 87.62 73 LEU A CA 1
ATOM 591 C C . LEU A 1 73 ? 2.448 0.988 7.374 1.00 87.62 73 LEU A C 1
ATOM 593 O O . LEU A 1 73 ? 2.644 1.957 6.650 1.00 87.62 73 LEU A O 1
ATOM 597 N N . MET A 1 74 ? 1.259 0.749 7.933 1.00 88.00 74 MET A N 1
ATOM 598 C CA . MET A 1 74 ? 0.098 1.625 7.725 1.00 88.00 74 MET A CA 1
ATOM 599 C C . MET A 1 74 ? 0.345 3.040 8.253 1.00 88.00 74 MET A C 1
ATOM 601 O O . MET A 1 74 ? 0.062 4.006 7.548 1.00 88.00 74 MET A O 1
ATOM 605 N N . ASP A 1 75 ? 0.919 3.171 9.449 1.00 89.69 75 ASP A N 1
ATOM 606 C CA . ASP A 1 75 ? 1.316 4.460 10.032 1.00 89.69 75 ASP A CA 1
ATOM 607 C C . ASP A 1 75 ? 2.346 5.193 9.154 1.00 89.69 75 ASP A C 1
ATOM 609 O O . ASP A 1 75 ? 2.195 6.375 8.829 1.00 89.69 75 ASP A O 1
ATOM 613 N N . TYR A 1 76 ? 3.348 4.458 8.665 1.00 90.88 76 TYR A N 1
ATOM 614 C CA . TYR A 1 76 ? 4.349 4.993 7.749 1.00 90.88 76 TYR A CA 1
ATOM 615 C C . TYR A 1 76 ? 3.734 5.465 6.429 1.00 90.88 76 TYR A C 1
ATOM 617 O O . TYR A 1 76 ? 4.035 6.563 5.973 1.00 90.88 76 TYR A O 1
ATOM 625 N N . ILE A 1 77 ? 2.833 4.683 5.831 1.00 89.75 77 ILE A N 1
ATOM 626 C CA . ILE A 1 77 ? 2.190 5.046 4.565 1.00 89.75 77 ILE A CA 1
ATOM 627 C C . ILE A 1 77 ? 1.243 6.247 4.729 1.00 89.75 77 ILE A C 1
ATOM 629 O O . ILE A 1 77 ? 1.149 7.086 3.831 1.00 89.75 77 ILE A O 1
ATOM 633 N N . ARG A 1 78 ? 0.586 6.370 5.890 1.00 89.44 78 ARG A N 1
ATOM 634 C CA . ARG A 1 78 ? -0.230 7.541 6.258 1.00 89.44 78 ARG A CA 1
ATOM 635 C C . ARG A 1 78 ? 0.611 8.792 6.535 1.00 89.44 78 ARG A C 1
ATOM 637 O O . ARG A 1 78 ? 0.066 9.894 6.530 1.00 89.44 78 ARG A O 1
ATOM 644 N N . SER A 1 79 ? 1.915 8.644 6.761 1.00 91.69 79 SER A N 1
ATOM 645 C CA . SER A 1 79 ? 2.804 9.763 7.067 1.00 91.69 79 SER A CA 1
ATOM 646 C C . SER A 1 79 ? 3.102 10.620 5.834 1.00 91.69 79 SER A C 1
ATOM 648 O O . SER A 1 79 ? 3.303 10.126 4.720 1.00 91.69 79 SER A O 1
ATOM 650 N N . GLU A 1 80 ? 3.236 11.931 6.044 1.00 89.31 80 GLU A N 1
ATOM 651 C CA . GLU A 1 80 ? 3.569 12.887 4.978 1.00 89.31 80 GLU A CA 1
ATOM 652 C C . GLU A 1 80 ? 4.914 12.573 4.307 1.00 89.31 80 GLU A C 1
ATOM 654 O O . GLU A 1 80 ? 5.063 12.744 3.095 1.00 89.31 80 GLU A O 1
ATOM 659 N N . THR A 1 81 ? 5.866 12.029 5.070 1.00 89.06 81 THR A N 1
ATOM 660 C CA . THR A 1 81 ? 7.176 11.579 4.582 1.00 89.06 81 THR A CA 1
ATOM 661 C C . THR A 1 81 ? 7.047 10.547 3.465 1.00 89.06 81 THR A C 1
ATOM 663 O O . THR A 1 81 ? 7.721 10.652 2.437 1.00 89.06 81 THR A O 1
ATOM 666 N N . TYR A 1 82 ? 6.163 9.560 3.637 1.00 90.50 82 TYR A N 1
ATOM 667 C CA . TYR A 1 82 ? 5.938 8.547 2.616 1.00 90.50 82 TYR A CA 1
ATOM 668 C C . TYR A 1 82 ? 5.221 9.132 1.406 1.00 90.50 82 TYR A C 1
ATOM 670 O O . TYR A 1 82 ? 5.611 8.856 0.274 1.00 90.50 82 TYR A O 1
ATOM 678 N N . ARG A 1 83 ? 4.225 10.001 1.623 1.00 88.81 83 ARG A N 1
ATOM 679 C CA . ARG A 1 83 ? 3.516 10.666 0.523 1.00 88.81 83 ARG A CA 1
ATOM 680 C C . ARG A 1 83 ? 4.462 11.490 -0.350 1.00 88.81 83 ARG A C 1
ATOM 682 O O . ARG A 1 83 ? 4.348 11.452 -1.575 1.00 88.81 83 ARG A O 1
ATOM 689 N N . TYR A 1 84 ? 5.428 12.175 0.260 1.00 88.25 84 TYR A N 1
ATOM 690 C CA . TYR A 1 84 ? 6.482 12.878 -0.465 1.00 88.25 84 TYR A CA 1
ATOM 691 C C . TYR A 1 84 ? 7.384 11.917 -1.254 1.00 88.25 84 TYR A C 1
ATOM 693 O O . TYR A 1 84 ? 7.622 12.146 -2.439 1.00 88.25 84 TYR A O 1
ATOM 701 N N . LEU A 1 85 ? 7.847 10.824 -0.634 1.00 85.94 85 LEU A N 1
ATOM 702 C CA . LEU A 1 85 ? 8.670 9.802 -1.294 1.00 85.94 85 LEU A CA 1
ATOM 703 C C . LEU A 1 85 ? 7.941 9.166 -2.484 1.00 85.94 85 LEU A C 1
ATOM 705 O O . LEU A 1 85 ? 8.510 9.067 -3.570 1.00 85.94 85 LEU A O 1
ATOM 709 N N . TYR A 1 86 ? 6.674 8.794 -2.299 1.00 86.75 86 TYR A N 1
ATOM 710 C CA . TYR A 1 86 ? 5.821 8.227 -3.336 1.00 86.75 86 TYR A CA 1
ATOM 711 C C . TYR A 1 86 ? 5.634 9.205 -4.496 1.00 86.75 86 TYR A C 1
ATOM 713 O O . TYR A 1 86 ? 5.927 8.863 -5.638 1.00 86.75 86 TYR A O 1
ATOM 721 N N . ASN A 1 87 ? 5.224 10.446 -4.213 1.00 85.06 87 ASN A N 1
ATOM 722 C CA . ASN A 1 87 ? 5.017 11.452 -5.253 1.00 85.06 87 ASN A CA 1
ATOM 723 C C . ASN A 1 87 ? 6.317 11.770 -6.006 1.00 85.06 87 ASN A C 1
ATOM 725 O O . ASN A 1 87 ? 6.311 11.912 -7.226 1.00 85.06 87 ASN A O 1
ATOM 729 N N . ARG A 1 88 ? 7.451 11.816 -5.297 1.00 84.38 88 ARG A N 1
ATOM 730 C CA . ARG A 1 88 ? 8.774 11.976 -5.905 1.00 84.38 88 ARG A CA 1
ATOM 731 C C . ARG A 1 88 ? 9.115 10.803 -6.823 1.00 84.38 88 ARG A C 1
ATOM 733 O O . ARG A 1 88 ? 9.590 11.043 -7.926 1.00 84.38 88 ARG A O 1
ATOM 740 N N . GLN A 1 89 ? 8.863 9.561 -6.412 1.00 77.00 89 GLN A N 1
ATOM 741 C CA . GLN A 1 89 ? 9.131 8.395 -7.257 1.00 77.00 89 GLN A CA 1
ATOM 742 C C . GLN A 1 89 ? 8.226 8.357 -8.497 1.00 77.00 89 GLN A C 1
ATOM 744 O O . GLN A 1 89 ? 8.713 8.102 -9.598 1.00 77.00 89 GLN A O 1
ATOM 749 N N . VAL A 1 90 ? 6.930 8.644 -8.333 1.00 75.56 90 VAL A N 1
ATOM 750 C CA . VAL A 1 90 ? 5.963 8.713 -9.441 1.00 75.56 90 VAL A CA 1
ATOM 751 C C . VAL A 1 90 ? 6.363 9.808 -10.432 1.00 75.56 90 VAL A C 1
ATOM 753 O O . VAL A 1 90 ? 6.379 9.575 -11.641 1.00 75.56 90 VAL A O 1
ATOM 756 N N . ALA A 1 91 ? 6.757 10.983 -9.932 1.00 73.00 91 ALA A N 1
ATOM 757 C CA . ALA A 1 91 ? 7.232 12.092 -10.757 1.00 73.00 91 ALA A CA 1
ATOM 758 C C . ALA A 1 91 ? 8.539 11.768 -11.498 1.00 73.00 91 ALA A C 1
ATOM 760 O O . ALA A 1 91 ? 8.742 12.241 -12.614 1.00 73.00 91 ALA A O 1
ATOM 761 N N . LEU A 1 92 ? 9.410 10.945 -10.906 1.00 68.88 92 LEU A N 1
ATOM 762 C CA . LEU A 1 92 ? 10.683 10.554 -11.510 1.00 68.88 92 LEU A CA 1
ATOM 763 C C . LEU A 1 92 ? 10.534 9.596 -12.703 1.00 68.88 92 LEU A C 1
ATOM 765 O O . LEU A 1 92 ? 11.528 9.405 -13.396 1.00 68.88 92 LEU A O 1
ATOM 769 N N . LYS A 1 93 ? 9.345 9.016 -12.972 1.00 54.88 93 LYS A N 1
ATOM 770 C CA . LYS A 1 93 ? 9.114 8.021 -14.048 1.00 54.88 93 LYS A CA 1
ATOM 771 C C . LYS A 1 93 ? 10.310 7.072 -14.211 1.00 54.88 93 LYS A C 1
ATOM 773 O O . LYS A 1 93 ? 10.844 6.896 -15.306 1.00 54.88 93 LYS A O 1
ATOM 778 N N . ASN A 1 94 ? 10.777 6.492 -13.107 1.00 48.53 94 ASN A N 1
ATOM 779 C CA . ASN A 1 94 ? 11.840 5.504 -13.204 1.00 48.53 94 ASN A CA 1
ATOM 780 C C . ASN A 1 94 ? 11.322 4.326 -14.049 1.00 48.53 94 ASN A C 1
ATOM 782 O O . ASN A 1 94 ? 10.173 3.914 -13.859 1.00 48.53 94 ASN A O 1
ATOM 786 N N . PRO A 1 95 ? 12.120 3.805 -15.001 1.00 47.81 95 PRO A N 1
ATOM 787 C CA . PRO A 1 95 ? 11.714 2.665 -15.806 1.00 47.81 95 PRO A CA 1
ATOM 788 C C . PRO A 1 95 ? 11.314 1.502 -14.889 1.00 47.81 95 PRO A C 1
ATOM 790 O O . PRO A 1 95 ? 11.891 1.356 -13.804 1.00 47.81 95 PRO A O 1
ATOM 793 N N . PRO A 1 96 ? 10.324 0.686 -15.296 1.00 51.00 96 PRO A N 1
ATOM 794 C CA . PRO A 1 96 ? 9.875 -0.435 -14.488 1.00 51.00 96 PRO A CA 1
ATOM 795 C C . PRO A 1 96 ? 11.075 -1.323 -14.125 1.00 51.00 96 PRO A C 1
ATOM 797 O O . PRO A 1 96 ? 11.948 -1.530 -14.977 1.00 51.00 96 PRO A O 1
ATOM 800 N N . PRO A 1 97 ? 11.149 -1.838 -12.882 1.00 51.12 97 PRO A N 1
ATOM 801 C CA . PRO A 1 97 ? 12.241 -2.700 -12.464 1.00 51.12 97 PRO A CA 1
ATOM 802 C C . PRO A 1 97 ? 12.384 -3.861 -13.460 1.00 51.12 97 PRO A C 1
ATOM 804 O O . PRO A 1 97 ? 11.372 -4.390 -13.942 1.00 51.12 97 PRO A O 1
ATOM 807 N N . PRO A 1 98 ? 13.624 -4.241 -13.823 1.00 47.97 98 PRO A N 1
ATOM 808 C CA . PRO A 1 98 ? 13.868 -5.254 -14.838 1.00 47.97 98 PRO A CA 1
ATOM 809 C C . PRO A 1 98 ? 13.144 -6.554 -14.487 1.00 47.97 98 PRO A C 1
ATOM 811 O O . PRO A 1 98 ? 12.972 -6.904 -13.316 1.00 47.97 98 PRO A O 1
ATOM 814 N N . LYS A 1 99 ? 12.696 -7.280 -15.518 1.00 48.47 99 LYS A N 1
ATOM 815 C CA . LYS A 1 99 ? 11.953 -8.525 -15.329 1.00 48.47 99 LYS A CA 1
ATOM 816 C C . LYS A 1 99 ? 12.819 -9.536 -14.565 1.00 48.47 99 LYS A C 1
ATOM 818 O O . LYS A 1 99 ? 13.719 -10.130 -15.142 1.00 48.47 99 LYS A O 1
ATOM 823 N N . ILE A 1 100 ? 12.558 -9.731 -13.270 1.00 54.00 100 ILE A N 1
ATOM 824 C CA . ILE A 1 100 ? 13.164 -10.815 -12.485 1.00 54.00 100 ILE A CA 1
ATOM 825 C C . ILE A 1 100 ? 12.736 -12.146 -13.096 1.00 54.00 100 ILE A C 1
ATOM 827 O O . ILE A 1 100 ? 11.551 -12.488 -13.070 1.00 54.00 100 ILE A O 1
ATOM 831 N N . ASP A 1 101 ? 13.705 -12.885 -13.621 1.00 50.78 101 ASP A N 1
ATOM 832 C CA . ASP A 1 101 ? 13.516 -14.233 -14.134 1.00 50.78 101 ASP A CA 1
ATOM 833 C C . ASP A 1 101 ? 13.000 -15.148 -13.006 1.00 50.78 101 ASP A C 1
ATOM 835 O O . ASP A 1 101 ? 13.658 -15.335 -11.974 1.00 50.78 101 ASP A O 1
ATOM 839 N N . LYS A 1 102 ? 11.774 -15.672 -13.165 1.00 53.50 102 LYS A N 1
ATOM 840 C CA . LYS A 1 102 ? 11.066 -16.466 -12.143 1.00 53.50 102 LYS A CA 1
ATOM 841 C C . LYS A 1 102 ? 11.806 -17.776 -11.794 1.00 53.50 102 LYS A C 1
ATOM 843 O O . LYS A 1 102 ? 11.463 -18.402 -10.794 1.00 53.50 102 LYS A O 1
ATOM 848 N N . THR A 1 103 ? 12.862 -18.157 -12.525 1.00 52.00 103 THR A N 1
ATOM 849 C CA . THR A 1 103 ? 13.678 -19.354 -12.239 1.00 52.00 103 THR A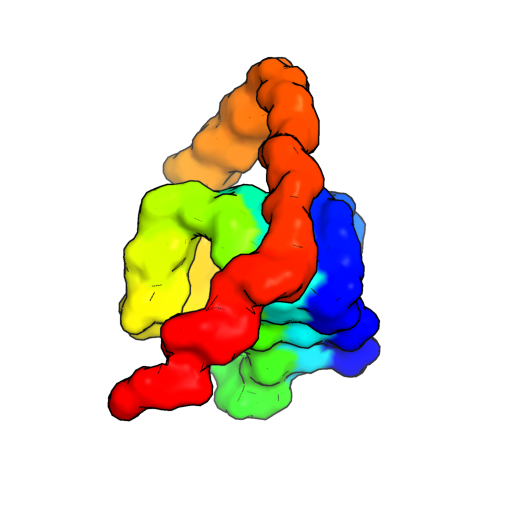 CA 1
ATOM 850 C C . THR A 1 103 ? 14.556 -19.254 -10.982 1.00 52.00 103 THR A C 1
ATOM 852 O O . THR A 1 103 ? 14.955 -20.288 -10.452 1.00 52.00 103 THR A O 1
ATOM 855 N N . LYS A 1 104 ? 14.823 -18.056 -10.429 1.00 49.72 104 LYS A N 1
ATOM 856 C CA . LYS A 1 104 ? 15.693 -17.888 -9.236 1.00 49.72 104 LYS A CA 1
ATOM 857 C C . LYS A 1 104 ? 14.979 -17.807 -7.877 1.00 49.72 104 LYS A C 1
ATOM 859 O O . LYS A 1 104 ? 15.649 -17.871 -6.847 1.00 49.72 104 LYS A O 1
ATOM 864 N N . LYS A 1 105 ? 13.645 -17.678 -7.820 1.00 47.50 105 LYS A N 1
ATOM 865 C CA . LYS A 1 105 ? 12.915 -17.476 -6.542 1.00 47.50 105 LYS A CA 1
ATOM 866 C C . LYS A 1 105 ? 12.711 -18.756 -5.704 1.00 47.50 105 LYS A C 1
ATOM 868 O O . LYS A 1 105 ? 12.311 -18.646 -4.549 1.00 47.50 105 LYS A O 1
ATOM 873 N N . VAL A 1 106 ? 13.028 -19.949 -6.221 1.00 47.94 106 VAL A N 1
ATOM 874 C CA . VAL A 1 106 ? 12.800 -21.230 -5.509 1.00 47.94 106 VAL A CA 1
ATOM 875 C C . VAL A 1 106 ? 13.869 -21.536 -4.441 1.00 47.94 106 VAL A C 1
ATOM 877 O O . VAL A 1 106 ? 13.672 -22.409 -3.603 1.00 47.94 106 VAL A O 1
ATOM 880 N N . SER A 1 107 ? 14.977 -20.793 -4.378 1.00 43.56 107 SER A N 1
ATOM 881 C CA . SER A 1 107 ? 16.103 -21.155 -3.497 1.00 43.56 107 SER A CA 1
ATOM 882 C C . SER A 1 107 ? 16.107 -20.519 -2.098 1.00 43.56 107 SER A C 1
ATOM 884 O O . SER A 1 107 ? 17.043 -20.776 -1.350 1.00 43.56 107 SER A O 1
ATOM 886 N N . ARG A 1 108 ? 15.115 -19.700 -1.703 1.00 48.12 108 ARG A N 1
ATOM 887 C CA . ARG A 1 108 ? 15.138 -19.008 -0.386 1.00 48.12 108 ARG A CA 1
ATOM 888 C C . ARG A 1 108 ? 14.008 -19.384 0.584 1.00 48.12 108 ARG A C 1
ATOM 890 O O . ARG A 1 108 ? 13.827 -18.719 1.594 1.00 48.12 108 ARG A O 1
ATOM 897 N N . LEU A 1 109 ? 13.289 -20.473 0.311 1.00 40.78 109 LEU A N 1
ATOM 898 C CA . LEU A 1 109 ? 12.307 -21.091 1.216 1.00 40.78 109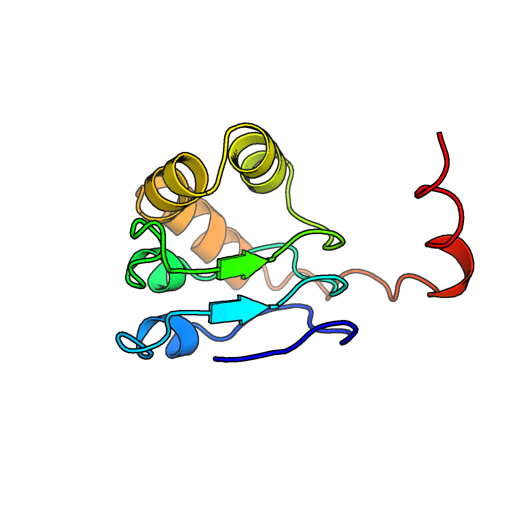 LEU A CA 1
ATOM 899 C C . LEU A 1 109 ? 12.749 -22.521 1.567 1.00 40.78 109 LEU A C 1
ATOM 901 O O . LEU A 1 109 ? 12.076 -23.488 1.230 1.00 40.78 109 LEU A O 1
ATOM 905 N N . LYS A 1 110 ? 13.926 -22.657 2.185 1.00 39.47 110 LYS A N 1
ATOM 906 C CA . LYS A 1 110 ? 14.333 -23.843 2.958 1.00 39.47 110 LYS A CA 1
ATOM 907 C C . LYS A 1 110 ? 15.575 -23.506 3.788 1.00 39.47 110 LYS A C 1
ATOM 909 O O . LYS A 1 110 ? 16.691 -23.589 3.283 1.00 39.47 110 LYS A O 1
ATOM 914 N N . ALA A 1 111 ? 15.345 -23.090 5.027 1.00 34.38 111 ALA A N 1
ATOM 915 C CA . ALA A 1 111 ? 16.179 -23.338 6.203 1.00 34.38 111 ALA A CA 1
ATOM 916 C C . ALA A 1 111 ? 15.356 -22.937 7.429 1.00 34.38 111 ALA A C 1
ATOM 918 O O . ALA A 1 111 ? 14.838 -21.797 7.413 1.00 34.38 111 ALA A O 1
#

InterPro domains:
  IPR032675 Leucine-rich repeat domain superfamily [G3DSA:3.80.10.10] (1-110)

pLDDT: mean 77.88, std 14.55, range [34.38, 91.69]

Secondary structure (DSSP, 8-state):
-EE-TT-------GGGGG-TT--EEE-TTS------GGGGGS---STT-EEE-TTS---HHHHHHHHH-HHHHHHHHHSHHHHHHHHHHHHTTPPPPP---GGGGGGGS--

Nearest PDB structures (foldseek):
  7d2u-assembly1_A  TM=9.872E-01  e=1.530E-11  Homo sapiens
  8glv-assembly1_Eb 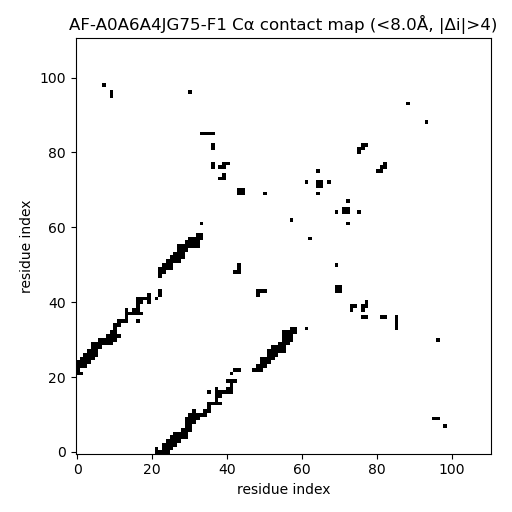 TM=8.096E-01  e=2.658E-04  Chlamydomonas reinhardtii
  4u08-assembly2_B  TM=7.529E-01  e=1.390E-02  Leptospira interrogans serovar Copenhageni str. Fiocruz L1-130
  4tzh-assembly2_B  TM=7.334E-01  e=3.230E-02  Leptospira interrogans
  4u06-assembly1_A  TM=7.377E-01  e=3.924E-02  Leptospira interrogans serovar Copenhageni str. Fiocruz L1-130

Foldseek 3Di:
DAAQAQDQDAADDLCVLVPQVAQEDHNAQYAHADYQLSVLSHPPVDPSGHDHHYNYNYDPVLVVLVVVHDVSSSVVSPDPVVNVVVVVVVVVCDPRDPDDDPVPPPPPPDD

Solvent-accessible surface area (backbone atoms only — not comparable to full-atom values): 6470 Å² total; per-residue (Å²): 109,50,80,50,59,71,38,86,42,53,69,59,68,56,69,63,26,70,45,65,84,52,43,30,42,32,49,21,42,23,46,31,40,61,74,42,46,37,52,43,65,32,66,58,80,47,94,86,26,48,78,40,60,56,70,38,55,46,42,68,71,59,47,55,28,54,74,77,27,69,67,53,34,38,54,47,34,62,30,68,71,40,44,51,52,48,53,51,51,63,73,60,64,66,75,76,80,76,85,76,67,77,86,67,72,76,77,81,82,80,131

Radius of gyration: 13.99 Å; Cα contacts (8 Å, |Δi|>4): 153; chains: 1; bounding box: 31×37×29 Å

Organism: Apolygus lucorum (NCBI:txid248454)

Mean predicted aligned error: 8.6 Å

Sequence (111 aa):
MLVLRDNDLIEIPKEIGELTRLRELHIQANRLTLLPPEIGNLDFSSDKSEFKLHLNDWVTPIQDQLQTGIPRLMDYIRSETYRYLYNRQVALKNPPPPKIDKTKKVSRLKA